Protein AF-A0A958IT38-F1 (afdb_monomer_lite)

Secondary structure (DSSP, 8-state):
-HHHHHHHHHHHTT--S---------SS--HHHHHHHHHT-TT---EEEEEEEETTSTTHHHHHHH--SS-EEEEEEPP-SSS--S-HHHHHHHHHHHHHHHTT--------------

Sequence (118 aa):
KIYYDLREKQRSGERKDVALVRLEQLHPFPETQLKLVIERYPKAKEYFWVQEEPENMGPWGYLRRKFKLVRTRLIARAESSSPATGISLHHQQEQQAIVDHAFGEELQHHKVVDITES

Radius of gyration: 16.07 Å; chains: 1; bounding box: 37×44×42 Å

Structure (mmCIF, N/CA/C/O backbone):
data_AF-A0A958IT38-F1
#
_entry.id   AF-A0A958IT38-F1
#
loop_
_atom_site.group_PDB
_atom_site.id
_atom_site.type_symbol
_atom_site.label_atom_id
_atom_site.label_alt_id
_atom_site.label_comp_id
_atom_site.label_asym_id
_atom_site.label_entity_id
_atom_site.label_seq_id
_atom_site.pdbx_PDB_ins_code
_atom_site.Cartn_x
_atom_site.Cartn_y
_atom_site.Cartn_z
_atom_site.occupancy
_atom_site.B_iso_or_equiv
_atom_site.auth_seq_id
_atom_site.auth_comp_id
_atom_site.auth_asym_id
_atom_site.auth_atom_id
_atom_site.pdbx_PDB_model_num
ATOM 1 N N . LYS A 1 1 ? 3.687 7.056 -9.702 1.00 86.31 1 LYS A N 1
ATOM 2 C CA . LYS A 1 1 ? 2.418 7.601 -10.227 1.00 86.31 1 LYS A CA 1
ATOM 3 C C . LYS A 1 1 ? 1.242 7.078 -9.404 1.00 86.31 1 LYS A C 1
ATOM 5 O O . LYS A 1 1 ? 0.681 7.883 -8.679 1.00 86.31 1 LYS A O 1
ATOM 10 N N . ILE A 1 2 ? 1.038 5.759 -9.330 1.00 95.31 2 ILE A N 1
ATOM 11 C CA . ILE A 1 2 ? -0.034 5.083 -8.571 1.00 95.31 2 ILE A CA 1
ATOM 12 C C . ILE A 1 2 ? -0.345 5.624 -7.178 1.00 95.31 2 ILE A C 1
ATOM 14 O O . ILE A 1 2 ? -1.506 5.768 -6.827 1.00 95.31 2 ILE A O 1
ATOM 18 N N . TYR A 1 3 ? 0.667 5.981 -6.381 1.00 97.19 3 TYR A N 1
ATOM 19 C CA . TYR A 1 3 ? 0.436 6.568 -5.058 1.00 97.19 3 TYR A CA 1
ATOM 20 C C . TYR A 1 3 ? -0.464 7.813 -5.104 1.00 97.19 3 TYR A C 1
ATOM 22 O O . TYR A 1 3 ? -1.290 8.007 -4.218 1.00 97.19 3 TYR A O 1
ATOM 30 N N . TYR A 1 4 ? -0.288 8.669 -6.112 1.00 97.44 4 TYR A N 1
ATOM 31 C CA . TYR A 1 4 ? -1.076 9.890 -6.250 1.00 97.44 4 TYR A CA 1
ATOM 32 C C . TYR A 1 4 ? -2.507 9.578 -6.677 1.00 97.44 4 TYR A C 1
ATOM 34 O O . TYR A 1 4 ? -3.420 10.133 -6.078 1.00 97.44 4 TYR A O 1
ATOM 42 N N . ASP A 1 5 ? -2.695 8.632 -7.595 1.00 97.06 5 ASP A N 1
ATOM 43 C CA . ASP A 1 5 ? -4.019 8.175 -8.030 1.00 97.06 5 ASP A CA 1
ATOM 44 C C . ASP A 1 5 ? -4.794 7.552 -6.850 1.00 97.06 5 ASP A C 1
ATOM 46 O O . ASP A 1 5 ? -5.945 7.899 -6.590 1.00 97.06 5 ASP A O 1
ATOM 50 N N . LEU A 1 6 ? -4.128 6.716 -6.040 1.00 98.06 6 LEU A N 1
ATOM 51 C CA . LEU A 1 6 ? -4.702 6.164 -4.807 1.00 98.06 6 LEU A CA 1
ATOM 52 C C . LEU A 1 6 ? -5.045 7.260 -3.794 1.00 98.06 6 LEU A C 1
ATOM 54 O O . LEU A 1 6 ? -6.091 7.211 -3.151 1.00 98.06 6 LEU A O 1
ATOM 58 N N . ARG A 1 7 ? -4.172 8.259 -3.632 1.00 98.00 7 ARG A N 1
ATOM 59 C CA . ARG A 1 7 ? -4.402 9.380 -2.711 1.00 98.00 7 ARG A CA 1
ATOM 60 C C . ARG A 1 7 ? -5.566 10.254 -3.168 1.00 98.00 7 ARG A C 1
ATOM 62 O O . ARG A 1 7 ? -6.317 10.749 -2.330 1.00 98.00 7 ARG A O 1
ATOM 69 N N . GLU A 1 8 ? -5.714 10.457 -4.471 1.00 97.69 8 GLU A N 1
ATOM 70 C CA . GLU A 1 8 ? -6.845 11.175 -5.044 1.00 97.69 8 GLU A CA 1
ATOM 71 C C . GLU A 1 8 ? -8.151 10.430 -4.772 1.00 97.69 8 GLU A C 1
ATOM 73 O O . GLU A 1 8 ? -9.053 11.028 -4.186 1.00 97.69 8 GLU A O 1
ATOM 78 N N . LYS A 1 9 ? -8.203 9.125 -5.072 1.00 96.56 9 LYS A N 1
ATOM 79 C CA . LYS A 1 9 ? -9.356 8.258 -4.786 1.00 96.56 9 LYS A CA 1
ATOM 80 C C . LYS A 1 9 ? -9.707 8.230 -3.295 1.00 96.56 9 LYS A C 1
ATOM 82 O O . LYS A 1 9 ? -10.871 8.381 -2.929 1.00 96.56 9 LYS A O 1
ATOM 87 N N . GLN A 1 10 ? -8.703 8.113 -2.420 1.00 97.69 10 GLN A N 1
ATOM 88 C CA . GLN A 1 10 ? -8.889 8.174 -0.967 1.00 97.69 10 GLN A CA 1
ATOM 89 C C . GLN A 1 10 ? -9.562 9.484 -0.546 1.00 97.69 10 GLN A C 1
ATOM 91 O O . GLN A 1 10 ? -10.480 9.477 0.273 1.00 97.69 10 GLN A O 1
ATOM 96 N N . ARG A 1 11 ? -9.094 10.610 -1.101 1.00 97.50 11 ARG A N 1
ATOM 97 C CA . ARG A 1 11 ? -9.602 11.945 -0.779 1.00 97.50 11 ARG A CA 1
ATOM 98 C C . ARG A 1 11 ? -11.013 12.153 -1.320 1.00 97.50 11 ARG A C 1
ATOM 100 O O . ARG A 1 11 ? -11.847 12.664 -0.586 1.00 97.50 11 ARG A O 1
ATOM 107 N N . SER A 1 12 ? -11.276 11.780 -2.572 1.00 96.62 12 SER A N 1
ATOM 108 C CA . SER A 1 12 ? -12.590 11.964 -3.200 1.00 96.62 12 SER A CA 1
ATOM 109 C C . SER A 1 12 ? -13.666 11.080 -2.573 1.00 96.62 12 SER A C 1
ATOM 111 O O . SER A 1 12 ? -14.817 11.488 -2.508 1.00 96.62 12 SER A O 1
ATOM 113 N N . GLY A 1 13 ? -13.296 9.885 -2.104 1.00 95.00 13 GLY A N 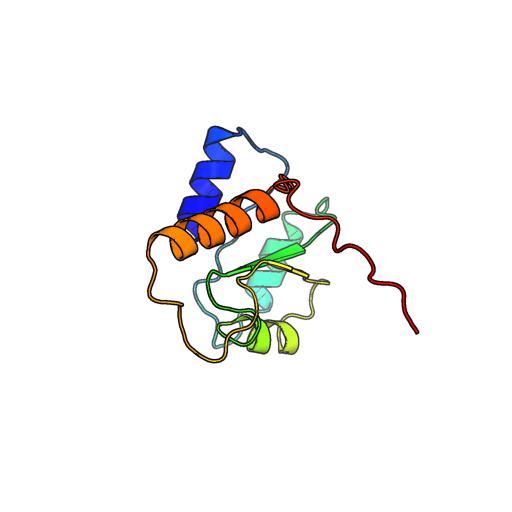1
ATOM 114 C CA . GLY A 1 13 ? -14.193 8.974 -1.391 1.00 95.00 13 GLY A CA 1
ATOM 115 C C . GLY A 1 13 ? -14.216 9.167 0.128 1.00 95.00 13 GLY A C 1
ATOM 116 O O . GLY A 1 13 ? -14.798 8.336 0.819 1.00 95.00 13 GLY A O 1
ATOM 117 N N . GLU A 1 14 ? -13.532 10.191 0.658 1.00 96.12 14 GLU A N 1
ATOM 118 C CA . GLU A 1 14 ? -13.392 10.467 2.099 1.00 96.12 14 GLU A CA 1
ATOM 119 C C . GLU A 1 14 ? -13.016 9.230 2.943 1.00 96.12 14 GLU A C 1
ATOM 121 O O . GLU A 1 14 ? -13.444 9.061 4.090 1.00 96.12 14 GLU A O 1
ATOM 126 N N . ARG A 1 15 ? -12.192 8.343 2.373 1.00 95.81 15 ARG A N 1
ATOM 127 C CA . ARG A 1 15 ? -11.863 7.036 2.953 1.00 95.81 15 ARG A CA 1
ATOM 128 C C . ARG A 1 15 ? -10.951 7.198 4.168 1.00 95.81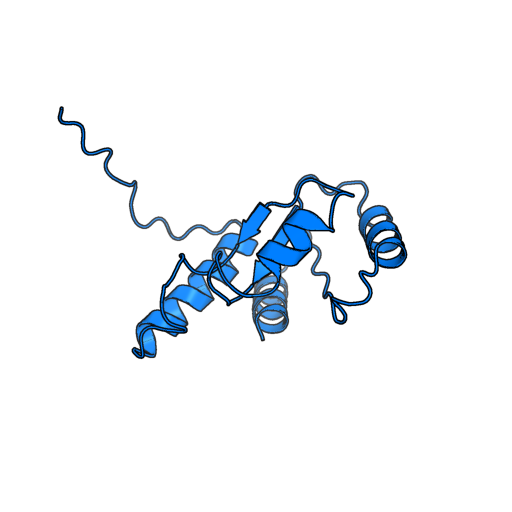 15 ARG A C 1
ATOM 130 O O . ARG A 1 15 ? -9.833 7.703 4.063 1.00 95.81 15 ARG A O 1
ATOM 137 N N . LYS A 1 16 ? -11.422 6.732 5.329 1.00 95.00 16 LYS A N 1
ATOM 138 C CA . LYS A 1 16 ? -10.702 6.774 6.624 1.00 95.00 16 LYS A CA 1
ATOM 139 C C . LYS A 1 16 ? -10.198 5.403 7.083 1.00 95.00 16 LYS A C 1
ATOM 141 O O . LYS A 1 16 ? -9.511 5.304 8.095 1.00 95.00 16 LYS A O 1
ATOM 146 N N . ASP A 1 17 ? -10.565 4.358 6.356 1.00 94.81 17 ASP A N 1
ATOM 147 C CA . ASP A 1 17 ? -10.302 2.947 6.639 1.00 94.81 17 ASP A CA 1
ATOM 148 C C . ASP A 1 17 ? -9.028 2.415 5.961 1.00 94.81 17 ASP A C 1
ATOM 150 O O . ASP A 1 17 ? -8.537 1.349 6.324 1.00 94.81 17 ASP A O 1
ATOM 154 N N . VAL A 1 18 ? -8.461 3.176 5.022 1.00 96.12 18 VAL A N 1
ATOM 155 C CA . VAL A 1 18 ? -7.244 2.824 4.279 1.00 96.12 18 VAL A CA 1
ATOM 156 C C . VAL A 1 18 ? -6.105 3.756 4.680 1.00 96.12 18 VAL A C 1
ATOM 158 O O . VAL A 1 18 ? -6.280 4.972 4.721 1.00 96.12 18 VAL A O 1
ATOM 161 N N . ALA A 1 19 ? -4.918 3.205 4.938 1.00 97.25 19 ALA A N 1
ATOM 162 C CA . ALA A 1 19 ? -3.686 3.969 5.120 1.00 97.25 19 ALA A CA 1
ATOM 163 C C . ALA A 1 19 ? -2.764 3.771 3.909 1.00 97.25 19 ALA A C 1
ATOM 165 O O . ALA A 1 19 ? -2.456 2.639 3.543 1.00 97.25 19 ALA A O 1
ATOM 166 N N . LEU A 1 20 ? -2.299 4.868 3.302 1.00 97.62 20 LEU A N 1
ATOM 167 C CA . LEU A 1 20 ? -1.381 4.827 2.162 1.00 97.62 20 LEU A CA 1
ATOM 168 C C . LEU A 1 20 ? 0.059 5.056 2.628 1.00 97.62 20 LEU A C 1
ATOM 170 O O . LEU A 1 20 ? 0.391 6.117 3.157 1.00 97.62 20 LEU A O 1
ATOM 174 N N . VAL A 1 21 ? 0.924 4.072 2.383 1.00 96.94 21 VAL A N 1
ATOM 175 C CA . VAL A 1 21 ? 2.357 4.120 2.702 1.00 96.94 21 VAL A CA 1
ATOM 176 C C . VAL A 1 21 ? 3.148 4.018 1.406 1.00 96.94 21 VAL A C 1
ATOM 178 O O . VAL A 1 21 ? 2.883 3.146 0.582 1.00 96.94 21 VAL A O 1
ATOM 181 N N . ARG A 1 22 ? 4.137 4.898 1.234 1.00 97.00 22 ARG A N 1
ATOM 182 C CA . ARG A 1 22 ? 5.043 4.878 0.083 1.00 97.00 22 ARG A CA 1
ATOM 183 C C . ARG A 1 22 ? 6.406 4.340 0.499 1.00 97.00 22 ARG A C 1
ATOM 185 O O . ARG A 1 22 ? 6.928 4.719 1.547 1.00 97.00 22 ARG A O 1
ATOM 192 N N . LEU A 1 23 ? 6.964 3.455 -0.319 1.00 95.38 23 LEU A N 1
ATOM 193 C CA . LEU A 1 23 ? 8.289 2.883 -0.118 1.00 95.38 23 LEU A CA 1
ATOM 194 C C . LEU A 1 23 ? 9.254 3.487 -1.142 1.00 95.38 23 LEU A C 1
ATOM 196 O O . LEU A 1 23 ? 9.375 2.981 -2.252 1.00 95.38 23 LEU A O 1
ATOM 200 N N . GLU A 1 24 ? 9.925 4.578 -0.765 1.00 94.06 24 GLU A N 1
ATOM 201 C CA . GLU A 1 24 ? 10.823 5.319 -1.673 1.00 94.06 24 GLU A CA 1
ATOM 202 C C . GLU A 1 24 ? 12.095 4.549 -2.028 1.00 94.06 24 GLU A C 1
ATOM 204 O O . GLU A 1 24 ? 12.686 4.764 -3.082 1.00 94.06 24 GLU A O 1
ATOM 209 N N . GLN A 1 25 ? 12.538 3.670 -1.130 1.00 93.81 25 GLN A N 1
ATOM 210 C CA . GLN A 1 25 ? 13.790 2.944 -1.263 1.00 93.81 25 GLN A CA 1
ATOM 211 C C . GLN A 1 25 ? 13.542 1.449 -1.089 1.00 93.81 25 GLN A C 1
ATOM 213 O O . GLN A 1 25 ? 13.152 0.988 -0.018 1.00 93.81 25 GLN A O 1
ATOM 218 N N . LEU A 1 26 ? 13.811 0.683 -2.145 1.00 92.12 26 LEU A N 1
ATOM 219 C CA . LEU A 1 26 ? 13.722 -0.778 -2.113 1.00 92.12 26 LEU A CA 1
ATOM 220 C C . LEU A 1 26 ? 15.029 -1.426 -1.654 1.00 92.12 26 LEU A C 1
ATOM 222 O O . LEU A 1 26 ? 14.997 -2.486 -1.030 1.00 92.12 26 LEU A O 1
ATOM 226 N N . HIS A 1 27 ? 16.171 -0.802 -1.954 1.00 92.25 27 HIS A N 1
ATOM 227 C CA . HIS A 1 27 ? 17.483 -1.330 -1.607 1.00 92.25 27 HIS A CA 1
ATOM 228 C C . HIS A 1 27 ? 18.412 -0.244 -1.032 1.00 92.25 27 HIS A C 1
ATOM 230 O O . HIS A 1 27 ? 18.505 0.822 -1.639 1.00 92.25 27 HIS A O 1
ATOM 236 N N . PRO A 1 28 ? 19.116 -0.505 0.091 1.00 94.88 28 PRO A N 1
ATOM 237 C CA . PRO A 1 28 ? 18.948 -1.650 1.000 1.00 94.88 28 PRO A CA 1
ATOM 238 C C . PRO A 1 28 ? 17.517 -1.750 1.554 1.00 94.88 28 PRO A C 1
ATOM 240 O O . PRO A 1 28 ? 16.839 -0.731 1.688 1.00 94.88 28 PRO A O 1
ATOM 243 N N . PHE A 1 29 ? 17.049 -2.980 1.818 1.00 96.31 29 PHE A N 1
ATOM 244 C CA . PHE A 1 29 ? 15.663 -3.227 2.235 1.00 96.31 29 PHE A CA 1
ATOM 245 C C . PHE A 1 29 ? 15.401 -2.601 3.617 1.00 96.31 29 PHE A C 1
ATOM 247 O O . PHE A 1 29 ? 16.069 -2.991 4.578 1.00 96.31 29 PHE A O 1
ATOM 254 N N . PRO A 1 30 ? 14.459 -1.649 3.748 1.00 96.31 30 PRO A N 1
ATOM 255 C CA . PRO A 1 30 ? 14.297 -0.857 4.967 1.00 96.31 30 PRO A CA 1
ATOM 256 C C . PRO A 1 30 ? 13.358 -1.543 5.973 1.00 96.31 30 PRO A C 1
ATOM 258 O O . PRO A 1 30 ? 12.279 -1.046 6.298 1.00 96.31 30 PRO A O 1
ATOM 261 N N . GLU A 1 31 ? 13.754 -2.722 6.454 1.00 95.88 31 GLU A N 1
ATOM 262 C CA . GLU A 1 31 ? 12.925 -3.558 7.333 1.00 95.88 31 GLU A CA 1
ATOM 263 C C . GLU A 1 31 ? 12.553 -2.852 8.646 1.00 95.88 31 GLU A C 1
ATOM 265 O O . GLU A 1 31 ? 11.386 -2.853 9.042 1.00 95.88 31 GLU A O 1
ATOM 270 N N . THR A 1 32 ? 13.515 -2.182 9.288 1.00 96.38 32 THR A N 1
ATOM 271 C CA . THR A 1 32 ? 13.294 -1.451 10.546 1.00 96.38 32 THR A CA 1
ATOM 272 C C . THR A 1 32 ? 12.262 -0.336 10.379 1.00 96.38 32 THR A C 1
ATOM 274 O O . THR A 1 32 ? 11.363 -0.187 11.203 1.00 96.38 32 THR A O 1
ATOM 277 N N . GLN A 1 33 ? 12.351 0.437 9.295 1.00 96.62 33 GLN A N 1
ATOM 278 C CA . GLN A 1 33 ? 11.419 1.523 9.008 1.00 96.62 33 GLN A CA 1
ATOM 279 C C . GLN A 1 33 ? 10.018 0.980 8.712 1.00 96.62 33 GLN A C 1
ATOM 281 O O . GLN A 1 33 ? 9.038 1.517 9.224 1.00 96.62 33 GLN A O 1
ATOM 286 N N . LEU A 1 34 ? 9.913 -0.104 7.934 1.00 96.50 34 LEU A N 1
ATOM 287 C CA . LEU A 1 34 ? 8.631 -0.751 7.647 1.00 96.50 34 LEU A CA 1
ATOM 288 C C . LEU A 1 34 ? 7.967 -1.283 8.919 1.00 96.50 34 LEU A C 1
ATOM 290 O O . LEU A 1 34 ? 6.763 -1.097 9.090 1.00 96.50 34 LEU A O 1
ATOM 294 N N . LYS A 1 35 ? 8.739 -1.874 9.838 1.00 97.25 35 LYS A N 1
ATOM 295 C CA . LYS A 1 35 ? 8.228 -2.327 11.138 1.00 97.25 35 LYS A CA 1
ATOM 296 C C . LYS A 1 35 ? 7.596 -1.178 11.927 1.00 97.25 35 LYS A C 1
ATOM 298 O O . LYS A 1 35 ? 6.445 -1.289 12.338 1.00 97.25 35 LYS A O 1
ATOM 303 N N . LEU A 1 36 ? 8.301 -0.052 12.047 1.00 97.81 36 LEU A N 1
ATOM 304 C CA . LEU A 1 36 ? 7.793 1.138 12.741 1.00 97.81 36 LEU A CA 1
ATOM 305 C C . LEU A 1 36 ? 6.532 1.715 12.086 1.00 97.81 36 LEU A C 1
ATOM 307 O O . LEU A 1 36 ? 5.679 2.269 12.774 1.00 97.81 36 LEU A O 1
ATOM 311 N N . VAL A 1 37 ? 6.402 1.619 10.760 1.00 97.00 37 VAL A N 1
ATOM 312 C CA . VAL A 1 37 ? 5.182 2.046 10.060 1.00 97.00 37 VAL A CA 1
ATOM 313 C C . VAL A 1 37 ? 4.015 1.115 10.380 1.00 97.00 37 VAL A C 1
ATOM 315 O O . VAL A 1 37 ? 2.933 1.600 10.695 1.00 97.00 37 VAL A O 1
ATOM 318 N N . ILE A 1 38 ? 4.222 -0.203 10.335 1.00 96.75 38 ILE A N 1
ATOM 319 C CA . ILE A 1 38 ? 3.180 -1.201 10.624 1.00 96.75 38 ILE A CA 1
ATOM 320 C C . ILE A 1 38 ? 2.646 -1.039 12.050 1.00 96.75 38 ILE A C 1
ATOM 322 O O . ILE A 1 38 ? 1.434 -1.062 12.256 1.00 96.75 38 ILE A O 1
ATOM 326 N N . GLU A 1 39 ? 3.532 -0.802 13.020 1.00 97.19 39 GLU A N 1
ATOM 327 C CA . GLU A 1 39 ? 3.175 -0.606 14.432 1.00 97.19 39 GLU A CA 1
ATOM 328 C C . GLU A 1 39 ? 2.255 0.608 14.667 1.00 97.19 39 GLU A C 1
ATOM 330 O O . GLU A 1 39 ? 1.511 0.631 15.647 1.00 97.19 39 GLU A O 1
ATOM 335 N N . ARG A 1 40 ? 2.217 1.588 13.750 1.00 97.69 40 ARG A N 1
ATOM 336 C CA . ARG A 1 40 ? 1.272 2.722 13.818 1.00 97.69 40 ARG A CA 1
ATOM 337 C C . ARG A 1 40 ? -0.170 2.331 13.491 1.00 97.69 40 ARG A C 1
ATOM 339 O O . ARG A 1 40 ? -1.082 3.099 13.792 1.00 97.69 40 ARG A O 1
ATOM 346 N N . TYR A 1 41 ? -0.389 1.160 12.894 1.00 96.88 41 TYR A N 1
ATOM 347 C CA . TYR A 1 41 ? -1.702 0.689 12.450 1.00 96.88 41 TYR A CA 1
ATOM 348 C C . TYR A 1 41 ? -2.076 -0.655 13.097 1.00 96.88 41 TYR A C 1
ATOM 350 O O . TYR A 1 41 ? -2.325 -1.632 12.391 1.00 96.88 41 TYR A O 1
ATOM 358 N N . PRO A 1 42 ? -2.197 -0.731 14.437 1.00 95.81 42 PRO A N 1
ATOM 359 C CA . PRO A 1 42 ? -2.440 -1.993 15.148 1.00 95.81 42 PRO A CA 1
ATOM 360 C C . PRO A 1 42 ? -3.810 -2.625 14.850 1.00 95.81 42 PRO A C 1
ATOM 362 O O . PRO A 1 42 ? -4.044 -3.783 15.179 1.00 95.81 42 PRO A O 1
ATOM 365 N N . LYS A 1 43 ? -4.735 -1.864 14.248 1.00 96.75 43 LYS A N 1
ATOM 366 C CA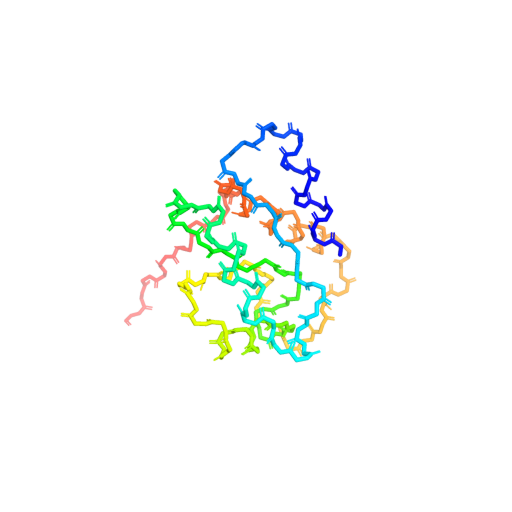 . LYS A 1 43 ? -6.072 -2.329 13.842 1.00 96.75 43 LYS A CA 1
ATOM 367 C C . LYS A 1 43 ? -6.144 -2.757 12.370 1.00 96.75 43 LYS A C 1
ATOM 369 O O . LYS A 1 43 ? -7.221 -3.147 11.920 1.00 96.75 43 LYS A O 1
ATOM 374 N N . ALA A 1 44 ? -5.048 -2.650 11.614 1.00 96.62 44 ALA A N 1
ATOM 375 C CA . ALA A 1 44 ? -5.021 -3.078 10.221 1.00 96.62 44 ALA A CA 1
ATOM 376 C C . ALA A 1 44 ? -5.207 -4.600 10.138 1.00 96.62 44 ALA A C 1
ATOM 378 O O . ALA A 1 44 ? -4.498 -5.361 10.791 1.00 96.62 44 ALA A O 1
ATOM 379 N N . LYS A 1 45 ? -6.186 -5.037 9.341 1.00 95.19 45 LYS A N 1
ATOM 380 C CA . LYS A 1 45 ? -6.494 -6.462 9.136 1.00 95.19 45 LYS A CA 1
ATOM 381 C C . LYS A 1 45 ? -5.819 -7.031 7.893 1.00 95.19 45 LYS A C 1
ATOM 383 O O . LYS A 1 45 ? -5.599 -8.233 7.796 1.00 95.19 45 LYS A O 1
ATOM 388 N N . GLU A 1 46 ? -5.531 -6.164 6.932 1.00 95.94 46 GLU A N 1
ATOM 389 C CA . GLU A 1 46 ? -5.153 -6.531 5.579 1.00 95.94 46 GLU A CA 1
ATOM 390 C C . GLU A 1 46 ? -4.042 -5.602 5.090 1.00 95.94 46 GLU A C 1
ATOM 392 O O . GLU A 1 46 ? -4.094 -4.391 5.303 1.00 95.94 46 GLU A O 1
ATOM 397 N N . TYR A 1 47 ? -3.032 -6.178 4.437 1.00 97.19 47 TYR A N 1
ATOM 398 C CA . TYR A 1 47 ? -1.905 -5.443 3.870 1.00 97.19 47 TYR A CA 1
ATOM 399 C C . TYR A 1 47 ? -1.802 -5.755 2.383 1.00 97.19 47 TYR A C 1
ATOM 401 O O . TYR A 1 47 ? -1.767 -6.924 1.982 1.00 97.19 47 TYR A O 1
ATOM 409 N N . PHE A 1 48 ? -1.720 -4.707 1.574 1.00 97.50 48 PHE A N 1
ATOM 410 C CA . PHE A 1 48 ? -1.605 -4.811 0.128 1.00 97.50 48 PHE A CA 1
ATOM 411 C C . PHE A 1 48 ? -0.359 -4.075 -0.358 1.00 97.50 48 PHE A C 1
ATOM 413 O O . PHE A 1 48 ? -0.047 -2.981 0.111 1.00 97.50 48 PHE A O 1
ATOM 420 N N . TRP A 1 49 ? 0.347 -4.687 -1.302 1.00 97.75 49 TRP A N 1
ATOM 421 C CA . TRP A 1 49 ? 1.303 -4.010 -2.161 1.00 97.75 49 TRP A CA 1
ATOM 422 C C . TRP A 1 49 ? 0.587 -3.658 -3.459 1.00 97.75 49 TRP A C 1
ATOM 424 O O . TRP A 1 49 ? -0.008 -4.537 -4.081 1.00 97.75 49 TRP A O 1
ATOM 434 N N . VAL A 1 50 ? 0.639 -2.389 -3.853 1.00 97.94 50 VAL A N 1
ATOM 435 C CA . VAL A 1 50 ? -0.030 -1.893 -5.058 1.00 97.94 50 VAL A CA 1
ATOM 436 C C . VAL A 1 50 ? 1.021 -1.358 -6.022 1.00 97.94 50 VAL A C 1
ATOM 438 O O . VAL A 1 50 ? 1.840 -0.523 -5.632 1.00 97.94 50 VAL A O 1
ATOM 441 N N . GLN A 1 51 ? 1.006 -1.831 -7.266 1.00 96.44 51 GLN A N 1
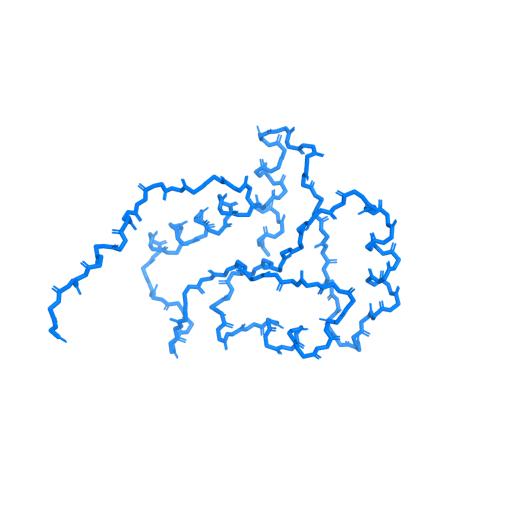ATOM 442 C CA . GLN A 1 51 ? 1.928 -1.398 -8.319 1.00 96.44 51 GLN A CA 1
ATOM 443 C C . GLN A 1 51 ? 1.221 -1.313 -9.677 1.00 96.44 51 GLN A C 1
ATOM 445 O O . GLN A 1 51 ? 0.205 -1.966 -9.891 1.00 96.44 51 GLN A O 1
ATOM 450 N N . GLU A 1 52 ? 1.748 -0.504 -10.596 1.00 94.69 52 GLU A N 1
ATOM 451 C CA . GLU A 1 52 ? 1.205 -0.423 -11.964 1.00 94.69 52 GLU A CA 1
ATOM 452 C C . GLU A 1 52 ? 1.836 -1.486 -12.865 1.00 94.69 52 GLU A C 1
ATOM 454 O O . GLU A 1 52 ? 1.275 -1.883 -13.882 1.00 94.69 52 GLU A O 1
ATOM 459 N N . GLU A 1 53 ? 3.034 -1.941 -12.530 1.00 93.81 53 GLU A N 1
ATOM 460 C CA . GLU A 1 53 ? 3.732 -2.982 -13.258 1.00 93.81 53 GLU A CA 1
ATOM 461 C C . GLU A 1 53 ? 2.962 -4.312 -13.168 1.00 93.81 53 GLU A C 1
ATOM 463 O O . GLU A 1 53 ? 2.376 -4.600 -12.119 1.00 93.81 53 GLU A O 1
ATOM 468 N N . PRO A 1 54 ? 2.985 -5.146 -14.225 1.00 94.00 54 PRO A N 1
ATOM 469 C CA . PRO A 1 54 ? 2.494 -6.523 -14.169 1.00 94.00 54 PRO A CA 1
ATOM 470 C C . PRO A 1 54 ? 3.006 -7.297 -12.948 1.00 94.00 54 PRO A C 1
ATOM 472 O O . PRO A 1 54 ? 4.105 -7.023 -12.467 1.00 94.00 54 PRO A O 1
ATOM 475 N N . GLU A 1 55 ? 2.251 -8.287 -12.463 1.00 94.06 55 GLU A N 1
ATOM 476 C CA . GLU A 1 55 ? 2.638 -9.112 -11.301 1.00 94.06 55 GLU A CA 1
ATOM 477 C C . GLU A 1 55 ? 4.053 -9.710 -11.419 1.00 94.06 55 GLU A C 1
ATOM 479 O O . GLU A 1 55 ? 4.827 -9.718 -10.457 1.00 94.06 55 GLU A O 1
ATOM 484 N N . ASN A 1 56 ? 4.413 -10.184 -12.611 1.00 93.81 56 ASN A N 1
ATOM 485 C CA . ASN A 1 56 ? 5.722 -10.763 -12.907 1.00 93.81 56 ASN A CA 1
ATOM 486 C C . ASN A 1 56 ? 6.839 -9.711 -13.077 1.00 93.81 56 ASN A C 1
ATOM 488 O O . ASN A 1 56 ? 7.990 -10.066 -13.340 1.00 93.81 56 ASN A O 1
ATOM 492 N N . MET A 1 57 ? 6.523 -8.426 -12.918 1.00 93.88 57 MET A N 1
ATOM 493 C CA . MET A 1 57 ? 7.426 -7.289 -13.058 1.00 93.88 57 MET A CA 1
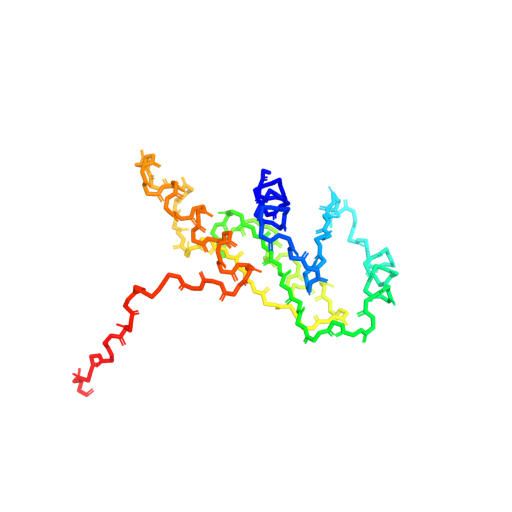ATOM 494 C C . MET A 1 57 ? 7.448 -6.421 -11.791 1.00 93.88 57 MET A C 1
ATOM 496 O O . MET A 1 57 ? 6.741 -6.645 -10.805 1.00 93.88 57 MET A O 1
ATOM 500 N N . GLY A 1 58 ? 8.306 -5.401 -11.815 1.00 94.25 58 GLY A N 1
ATOM 501 C CA . GLY A 1 58 ? 8.380 -4.413 -10.751 1.00 94.25 58 GLY A CA 1
ATOM 502 C C . GLY A 1 58 ? 8.873 -4.976 -9.408 1.00 94.25 58 GLY A C 1
ATOM 503 O O . GLY A 1 58 ? 9.564 -6.001 -9.349 1.00 94.25 58 GLY A O 1
ATOM 504 N N . PRO A 1 59 ? 8.566 -4.282 -8.300 1.00 95.94 59 PRO A N 1
ATOM 505 C CA . PRO A 1 59 ? 9.112 -4.612 -6.985 1.00 95.94 59 PRO A CA 1
ATOM 506 C C . PRO A 1 59 ? 8.527 -5.870 -6.339 1.00 95.94 59 PRO A C 1
ATOM 508 O O . PRO A 1 59 ? 9.145 -6.402 -5.412 1.00 95.94 59 PRO A O 1
ATOM 511 N N . TRP A 1 60 ? 7.362 -6.352 -6.790 1.00 96.12 60 TRP A N 1
ATOM 512 C CA . TRP A 1 60 ? 6.634 -7.432 -6.122 1.00 96.12 60 TRP A CA 1
ATOM 513 C C . TRP A 1 60 ? 7.492 -8.670 -5.864 1.00 96.12 60 TRP A C 1
ATOM 515 O O . TRP A 1 60 ? 7.568 -9.144 -4.730 1.00 96.12 60 TRP A O 1
ATOM 525 N N . GLY A 1 61 ? 8.224 -9.154 -6.870 1.00 95.81 61 GLY A N 1
ATOM 526 C CA . GLY A 1 61 ? 9.086 -10.328 -6.713 1.00 95.81 61 GLY A CA 1
ATOM 527 C C . GLY A 1 61 ? 10.176 -10.146 -5.647 1.00 95.81 61 GLY A C 1
ATOM 528 O O . GLY A 1 61 ? 10.487 -11.080 -4.904 1.00 95.81 61 GLY A O 1
ATOM 529 N N . TYR A 1 62 ? 10.744 -8.941 -5.532 1.00 95.94 62 TYR A N 1
ATOM 530 C CA . TYR A 1 62 ? 11.724 -8.601 -4.498 1.00 95.94 62 TYR A CA 1
ATOM 531 C C . TYR A 1 62 ? 11.076 -8.528 -3.111 1.00 95.94 62 TYR A C 1
ATOM 533 O O . TYR A 1 62 ? 11.562 -9.155 -2.164 1.00 95.94 62 TYR A O 1
ATOM 541 N N . LEU A 1 63 ? 9.950 -7.821 -3.001 1.00 96.00 63 LEU A N 1
ATOM 542 C CA . LEU A 1 63 ? 9.220 -7.641 -1.748 1.00 96.00 63 LEU A CA 1
ATOM 543 C C . LEU A 1 63 ? 8.667 -8.956 -1.220 1.00 96.00 63 LEU A C 1
ATOM 545 O O . LEU A 1 63 ? 8.849 -9.252 -0.047 1.00 96.00 63 LEU A O 1
ATOM 549 N N . ARG A 1 64 ? 8.118 -9.818 -2.077 1.00 94.81 64 ARG A N 1
ATOM 550 C CA . ARG A 1 64 ? 7.643 -11.151 -1.684 1.00 94.81 64 ARG A CA 1
ATOM 551 C C . ARG A 1 64 ? 8.744 -11.987 -1.025 1.00 94.81 64 ARG A C 1
ATOM 553 O O . ARG A 1 64 ? 8.459 -12.816 -0.158 1.00 94.81 64 ARG A O 1
ATOM 560 N N . ARG A 1 65 ? 10.012 -11.782 -1.406 1.00 95.12 65 ARG A N 1
ATOM 561 C CA . ARG A 1 65 ? 11.170 -12.451 -0.789 1.00 95.12 65 ARG A CA 1
ATOM 562 C C . ARG A 1 65 ? 11.646 -11.777 0.497 1.00 95.12 65 ARG A C 1
ATOM 564 O O . ARG A 1 65 ? 12.036 -12.494 1.412 1.00 95.12 65 ARG A O 1
ATOM 571 N N . LYS A 1 66 ? 11.650 -10.444 0.564 1.00 95.38 66 LYS A N 1
ATOM 572 C CA . LYS A 1 66 ? 12.263 -9.681 1.668 1.00 95.38 66 LYS A CA 1
ATOM 573 C C . LYS A 1 66 ? 11.281 -9.234 2.750 1.00 95.38 66 LYS A C 1
ATOM 575 O O . LYS A 1 66 ? 11.623 -9.256 3.924 1.00 95.38 66 LYS A O 1
ATOM 580 N N . PHE A 1 67 ? 10.062 -8.865 2.381 1.00 95.44 67 PHE A N 1
ATOM 581 C CA . PHE A 1 67 ? 9.05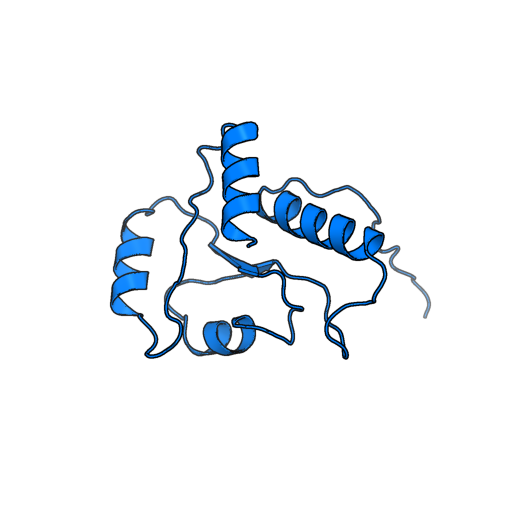2 -8.362 3.300 1.00 95.44 67 PHE A CA 1
ATOM 582 C C . PHE A 1 67 ? 8.285 -9.517 3.947 1.00 95.44 67 PHE A C 1
ATOM 584 O O . PHE A 1 67 ? 7.378 -10.096 3.352 1.00 95.44 67 PHE A O 1
ATOM 591 N N . LYS A 1 68 ? 8.699 -9.885 5.164 1.00 95.25 68 LYS A N 1
ATOM 592 C CA . LYS A 1 68 ? 8.125 -11.000 5.940 1.00 95.25 68 LYS A CA 1
ATOM 593 C C . LYS A 1 68 ? 7.397 -10.569 7.214 1.00 95.25 68 LYS A C 1
ATOM 595 O O . LYS A 1 68 ? 6.877 -11.422 7.922 1.00 95.25 68 LYS A O 1
ATOM 600 N N . LEU A 1 69 ? 7.344 -9.265 7.493 1.00 95.44 69 LEU A N 1
ATOM 601 C CA . LEU A 1 69 ? 6.751 -8.719 8.719 1.00 95.44 69 LEU A CA 1
ATOM 602 C C . LEU A 1 69 ? 5.237 -8.962 8.806 1.00 95.44 69 LEU A C 1
ATOM 604 O O . LEU A 1 69 ? 4.710 -9.141 9.898 1.00 95.44 69 LEU A O 1
ATOM 608 N N . VAL A 1 70 ? 4.545 -8.977 7.664 1.00 95.62 70 VAL A N 1
ATOM 609 C CA . VAL A 1 70 ? 3.099 -9.211 7.559 1.00 95.62 70 VAL A CA 1
ATOM 610 C C . VAL A 1 70 ? 2.782 -9.990 6.286 1.00 95.62 70 VAL A C 1
ATOM 612 O O . VAL A 1 70 ? 3.549 -9.969 5.321 1.00 95.62 70 VAL A O 1
ATOM 615 N N . ARG A 1 71 ? 1.629 -10.666 6.253 1.00 95.44 71 ARG A N 1
ATOM 616 C CA . ARG A 1 71 ? 1.120 -11.260 5.013 1.00 95.44 71 ARG A CA 1
ATOM 617 C C . ARG A 1 71 ? 0.634 -10.145 4.089 1.00 95.44 71 ARG A C 1
ATOM 619 O O . ARG A 1 71 ? -0.344 -9.471 4.399 1.00 95.44 71 ARG A O 1
ATOM 626 N N . THR A 1 72 ? 1.294 -9.988 2.949 1.00 95.38 72 THR A N 1
ATOM 627 C CA . THR A 1 72 ? 0.952 -8.983 1.935 1.00 95.38 72 THR A CA 1
ATOM 628 C C . THR A 1 72 ? 0.323 -9.646 0.716 1.00 95.38 72 THR A C 1
ATOM 630 O O . THR A 1 72 ? 0.826 -10.665 0.242 1.00 95.38 72 THR A O 1
ATOM 633 N N . ARG A 1 73 ? -0.771 -9.075 0.207 1.00 96.38 73 ARG A N 1
ATOM 634 C CA . ARG A 1 73 ? -1.366 -9.427 -1.094 1.00 96.38 73 ARG A CA 1
ATOM 635 C C . ARG A 1 73 ? -0.966 -8.402 -2.153 1.00 96.38 73 ARG A C 1
ATOM 637 O O . ARG A 1 73 ? -0.614 -7.278 -1.807 1.00 96.38 73 ARG A O 1
ATOM 644 N N . LEU A 1 74 ? -1.010 -8.791 -3.419 1.00 97.31 74 LEU A N 1
ATOM 645 C CA . LEU A 1 74 ? -0.665 -7.929 -4.544 1.00 97.31 74 LEU A CA 1
ATOM 646 C C . LEU A 1 74 ? -1.930 -7.367 -5.202 1.00 97.31 74 LEU A C 1
ATOM 648 O O . LEU A 1 74 ? -2.898 -8.098 -5.388 1.00 97.31 74 LEU A O 1
ATOM 652 N N . ILE A 1 75 ? -1.877 -6.097 -5.597 1.00 97.69 75 ILE A N 1
ATOM 653 C CA . ILE A 1 75 ? -2.764 -5.494 -6.594 1.00 97.69 75 ILE A CA 1
ATOM 654 C C . ILE A 1 75 ? -1.863 -4.918 -7.690 1.00 97.69 75 ILE A C 1
ATOM 656 O O . ILE A 1 75 ? -1.021 -4.057 -7.423 1.00 97.69 75 ILE A O 1
ATOM 660 N N . ALA A 1 76 ? -1.999 -5.441 -8.903 1.00 95.69 76 ALA A N 1
ATOM 661 C CA . ALA A 1 76 ? -1.138 -5.138 -10.040 1.00 95.69 76 ALA A CA 1
ATOM 662 C C . ALA A 1 76 ? -1.882 -5.368 -11.359 1.00 95.69 76 ALA A C 1
ATOM 664 O O . ALA A 1 76 ? -2.988 -5.911 -11.364 1.00 95.69 76 ALA A O 1
ATOM 665 N N . ARG A 1 77 ? -1.254 -5.001 -12.482 1.00 92.94 77 ARG A N 1
ATOM 666 C CA . ARG A 1 77 ? -1.709 -5.466 -13.800 1.00 92.94 77 ARG A CA 1
ATOM 667 C C . ARG A 1 77 ? -1.514 -6.981 -13.916 1.00 92.94 77 ARG A C 1
ATOM 669 O O . ARG A 1 77 ? -0.624 -7.549 -13.275 1.00 92.94 77 ARG A O 1
ATOM 676 N N . ALA A 1 78 ? -2.327 -7.614 -14.759 1.00 88.69 78 ALA A N 1
ATOM 677 C CA . ALA A 1 78 ? -2.147 -9.018 -15.111 1.00 88.69 78 ALA A CA 1
ATOM 678 C C . ALA A 1 78 ? -0.741 -9.263 -15.685 1.00 88.69 78 ALA A C 1
ATOM 680 O O . ALA A 1 78 ? -0.124 -8.354 -16.250 1.00 88.69 78 ALA A O 1
ATOM 681 N N . GLU A 1 79 ? -0.231 -10.485 -15.519 1.00 85.38 79 GLU A N 1
ATOM 682 C CA . GLU A 1 79 ? 1.069 -10.868 -16.068 1.00 85.38 79 GLU A CA 1
ATOM 683 C C . GLU A 1 79 ? 1.129 -10.606 -17.575 1.00 85.38 79 GLU A C 1
ATOM 685 O O . GLU A 1 79 ? 0.195 -10.892 -18.323 1.00 85.38 79 GLU A O 1
ATOM 690 N N . SER A 1 80 ? 2.260 -10.069 -18.025 1.00 77.69 80 SER A N 1
ATOM 691 C CA . SER A 1 80 ? 2.506 -9.810 -19.439 1.00 77.69 80 SER A CA 1
ATOM 692 C C . SER A 1 80 ? 3.952 -10.138 -19.785 1.00 77.69 80 SER A C 1
ATOM 694 O O . SER A 1 80 ? 4.863 -9.948 -18.974 1.00 77.69 80 SER A O 1
ATOM 696 N N . SER A 1 81 ? 4.177 -10.625 -21.005 1.00 69.31 81 SER A N 1
ATOM 697 C CA . SER A 1 81 ? 5.521 -10.854 -21.549 1.00 69.31 81 SER A CA 1
ATOM 698 C C . SER A 1 81 ? 6.161 -9.577 -22.106 1.00 69.31 81 SER A C 1
ATOM 700 O O . SER A 1 81 ? 7.379 -9.532 -22.259 1.00 69.31 81 SER A O 1
ATOM 702 N N . SER A 1 82 ? 5.374 -8.528 -22.378 1.00 63.72 82 SER A N 1
ATOM 703 C CA . SER A 1 82 ? 5.861 -7.216 -22.823 1.00 63.72 82 SER A CA 1
ATOM 704 C C . SER A 1 82 ? 5.349 -6.091 -21.917 1.00 63.72 82 SER A C 1
ATOM 706 O O . SER A 1 82 ? 4.193 -6.131 -21.484 1.00 63.72 82 SER A O 1
ATOM 708 N N . PRO A 1 83 ? 6.161 -5.058 -21.630 1.00 54.12 83 PRO A N 1
ATOM 709 C CA . PRO A 1 83 ? 5.688 -3.898 -20.894 1.00 54.12 83 PRO A CA 1
ATOM 710 C C . PRO A 1 83 ? 4.676 -3.162 -21.780 1.00 54.12 83 PRO A C 1
ATOM 712 O O . PRO A 1 83 ? 5.063 -2.529 -22.754 1.00 54.12 83 PRO A O 1
ATOM 715 N N . ALA A 1 84 ? 3.392 -3.271 -21.424 1.00 58.22 84 ALA A N 1
ATOM 716 C CA . ALA A 1 84 ? 2.258 -2.555 -22.006 1.00 58.22 84 ALA A CA 1
ATOM 717 C C . ALA A 1 84 ? 1.792 -2.958 -23.433 1.00 58.22 84 ALA A C 1
ATOM 719 O O . ALA A 1 84 ? 2.525 -2.871 -24.414 1.00 58.22 84 ALA A O 1
ATOM 720 N N . THR A 1 85 ? 0.511 -3.327 -23.578 1.00 56.22 85 THR A N 1
ATOM 721 C CA . THR A 1 85 ? -0.211 -3.294 -24.865 1.00 56.22 85 THR A CA 1
ATOM 722 C C . THR A 1 85 ? -0.365 -1.836 -25.293 1.00 56.22 85 THR A C 1
ATOM 724 O O . THR A 1 85 ? -1.039 -1.100 -24.589 1.00 56.22 85 THR A O 1
ATOM 727 N N . GLY A 1 86 ? 0.199 -1.404 -26.425 1.00 60.06 86 GLY A N 1
ATOM 728 C CA . GLY A 1 86 ? 0.264 0.010 -26.861 1.00 60.06 86 GLY A CA 1
ATOM 729 C C . GLY A 1 86 ? -1.064 0.761 -27.104 1.00 60.06 86 GLY A C 1
ATOM 730 O O . GLY A 1 86 ? -1.071 1.788 -27.778 1.00 60.06 86 GLY A O 1
ATOM 731 N N . ILE A 1 87 ? -2.192 0.273 -26.585 1.00 75.62 87 ILE A N 1
ATOM 732 C CA . ILE A 1 87 ? -3.517 0.884 -26.668 1.00 75.62 87 ILE A CA 1
ATOM 733 C C . ILE A 1 87 ? -3.757 1.719 -25.403 1.00 75.62 87 ILE A C 1
ATOM 735 O O . ILE A 1 87 ? -4.007 1.191 -24.322 1.00 75.62 87 ILE A O 1
ATOM 739 N N . SER A 1 88 ? -3.744 3.044 -25.558 1.00 77.38 88 SER A N 1
ATOM 740 C CA . SER A 1 88 ? -3.940 4.014 -24.466 1.00 77.38 88 SER A CA 1
ATOM 741 C C . SER A 1 88 ? -5.222 3.778 -23.646 1.00 77.38 88 SER A C 1
ATOM 743 O O . SER A 1 88 ? -5.205 3.892 -22.422 1.00 77.38 88 SER A O 1
ATOM 745 N N . LEU A 1 89 ? -6.322 3.381 -24.302 1.00 82.44 89 LEU A N 1
ATOM 746 C CA . LEU A 1 89 ? -7.595 3.094 -23.630 1.00 82.44 89 LEU A CA 1
ATOM 747 C C . LEU A 1 89 ? -7.483 1.915 -22.652 1.00 82.44 89 LEU A C 1
ATOM 749 O O . LEU A 1 89 ? -7.978 2.002 -21.531 1.00 82.44 89 LEU A O 1
ATOM 753 N N . HIS A 1 90 ? -6.792 0.844 -23.054 1.00 83.69 90 HIS A N 1
ATOM 754 C CA . HIS A 1 90 ? -6.589 -0.327 -22.203 1.00 83.69 90 HIS A CA 1
ATOM 755 C C . HIS A 1 90 ? -5.786 0.047 -20.955 1.00 83.69 90 HIS A C 1
ATOM 757 O O . HIS A 1 90 ? -6.159 -0.301 -19.841 1.00 83.69 90 HIS A O 1
ATOM 763 N N . HIS A 1 91 ? -4.748 0.873 -21.114 1.00 83.50 91 HIS A N 1
ATOM 764 C CA . HIS A 1 91 ? -3.970 1.361 -19.977 1.00 83.50 91 HIS A CA 1
ATOM 765 C C . HIS A 1 91 ? -4.766 2.177 -18.973 1.00 83.50 91 HIS A C 1
ATOM 767 O O . HIS A 1 91 ? -4.538 2.045 -17.771 1.00 83.50 91 HIS A O 1
ATOM 773 N N . GLN A 1 92 ? -5.669 3.035 -19.447 1.00 88.81 92 GLN A N 1
ATOM 774 C CA . GLN A 1 92 ? -6.533 3.810 -18.560 1.00 88.81 92 GLN A CA 1
ATOM 775 C C . GLN A 1 92 ? -7.480 2.894 -17.781 1.00 88.81 92 GLN A C 1
ATOM 777 O O . GLN A 1 92 ? -7.629 3.069 -16.574 1.00 88.81 92 GLN A O 1
ATOM 782 N N . GLN A 1 93 ? -8.059 1.889 -18.444 1.00 90.31 93 GLN A N 1
ATOM 783 C CA . GLN A 1 93 ? -8.934 0.903 -17.807 1.00 90.31 93 GLN A CA 1
ATOM 784 C C . GLN A 1 93 ? -8.189 0.063 -16.764 1.00 90.31 93 GLN A C 1
ATOM 786 O O . GLN A 1 93 ? -8.659 -0.065 -15.638 1.00 90.31 93 GLN A O 1
ATOM 791 N N . GLU A 1 94 ? -7.001 -0.448 -17.095 1.00 91.12 94 GLU A N 1
ATOM 792 C CA . GLU A 1 94 ? -6.149 -1.186 -16.156 1.00 91.12 94 GLU A CA 1
ATOM 793 C C . GLU A 1 94 ? -5.760 -0.334 -14.944 1.00 91.12 94 GLU A C 1
ATOM 795 O O . GLU A 1 94 ? -5.788 -0.808 -13.810 1.00 91.12 94 GLU A O 1
ATOM 800 N N . GLN A 1 95 ? -5.392 0.932 -15.176 1.00 93.44 95 GLN A N 1
ATOM 801 C CA . GLN A 1 95 ? -5.028 1.851 -14.099 1.00 93.44 95 GLN A CA 1
ATOM 802 C C . GLN A 1 95 ? -6.210 2.081 -13.156 1.00 93.44 95 GLN A C 1
ATOM 804 O O . GLN A 1 95 ? -6.051 1.994 -11.939 1.00 93.44 95 GLN A O 1
ATOM 809 N N . GLN A 1 96 ? -7.390 2.349 -13.716 1.00 94.00 96 GLN A N 1
ATOM 810 C CA . GLN A 1 96 ? -8.602 2.567 -12.937 1.00 94.00 96 GLN A CA 1
ATOM 811 C C . GLN A 1 96 ? -8.980 1.311 -12.142 1.00 94.00 96 GLN A C 1
ATOM 813 O O . GLN A 1 96 ? -9.257 1.410 -10.951 1.00 94.00 96 GLN A O 1
ATOM 818 N N . ALA A 1 97 ? -8.878 0.127 -12.753 1.00 93.31 97 ALA A N 1
ATOM 819 C CA . ALA A 1 97 ? -9.146 -1.145 -12.089 1.00 93.31 97 ALA A CA 1
ATOM 820 C C . ALA A 1 97 ? -8.216 -1.398 -10.887 1.00 93.31 97 ALA A C 1
ATOM 822 O O . ALA A 1 97 ? -8.681 -1.848 -9.842 1.00 93.31 97 ALA A O 1
ATOM 823 N N . ILE A 1 98 ? -6.920 -1.074 -10.994 1.00 95.81 98 ILE A N 1
ATOM 824 C CA . ILE A 1 98 ? -5.979 -1.164 -9.861 1.00 95.81 98 ILE A CA 1
ATOM 825 C C . ILE A 1 98 ? -6.412 -0.239 -8.723 1.00 95.81 98 ILE A C 1
ATOM 827 O O . ILE A 1 98 ? -6.415 -0.649 -7.560 1.00 95.81 98 ILE A O 1
ATOM 831 N N . VAL A 1 99 ? -6.753 1.010 -9.051 1.00 96.62 99 VAL A N 1
ATOM 832 C CA . VAL A 1 99 ? -7.167 2.003 -8.056 1.00 96.62 99 VAL A CA 1
ATOM 833 C C . VAL A 1 99 ? -8.452 1.556 -7.368 1.00 96.62 99 VAL A C 1
ATOM 835 O O . VAL A 1 99 ? -8.497 1.542 -6.143 1.00 96.62 99 VAL A O 1
ATOM 838 N N . ASP A 1 100 ? -9.464 1.130 -8.116 1.00 95.19 100 ASP A N 1
ATOM 839 C CA . ASP A 1 100 ? -10.750 0.722 -7.549 1.00 95.19 100 ASP A CA 1
ATOM 840 C C . ASP A 1 100 ? -10.621 -0.546 -6.685 1.00 95.19 100 ASP A C 1
ATOM 842 O O . ASP A 1 100 ? -11.115 -0.585 -5.553 1.00 95.19 100 ASP A O 1
ATOM 846 N N . HIS A 1 101 ? -9.840 -1.536 -7.136 1.00 95.06 101 HIS A N 1
ATOM 847 C CA . HIS A 1 101 ? -9.549 -2.740 -6.352 1.00 95.06 101 HIS A CA 1
ATOM 848 C C . HIS A 1 101 ? -8.836 -2.404 -5.030 1.00 95.06 101 HIS A C 1
ATOM 850 O O . HIS A 1 101 ? -9.188 -2.952 -3.985 1.00 95.06 101 HIS A O 1
ATOM 856 N N . ALA A 1 102 ? -7.903 -1.444 -5.017 1.00 96.12 102 ALA A N 1
ATOM 857 C CA . ALA A 1 102 ? -7.222 -1.024 -3.787 1.00 96.12 102 ALA A CA 1
ATOM 858 C C . ALA A 1 102 ? -8.165 -0.443 -2.715 1.00 96.12 102 ALA A C 1
ATOM 860 O O . ALA A 1 102 ? -7.799 -0.401 -1.539 1.00 96.12 102 ALA A O 1
ATOM 861 N N . PHE A 1 103 ? -9.376 -0.030 -3.100 1.00 95.06 103 PHE A N 1
ATOM 862 C CA . PHE A 1 103 ? -10.409 0.489 -2.204 1.00 95.06 103 PHE A CA 1
ATOM 863 C C . PHE A 1 103 ? -11.591 -0.473 -1.994 1.00 95.06 103 PHE A C 1
ATOM 865 O O . PHE A 1 103 ? -12.551 -0.105 -1.309 1.00 95.06 103 PHE A O 1
ATOM 872 N N . GLY A 1 104 ? -11.506 -1.704 -2.511 1.00 91.00 104 GLY A N 1
ATOM 873 C CA . GLY A 1 104 ? -12.563 -2.716 -2.407 1.00 91.00 104 GLY A CA 1
ATOM 874 C C . GLY A 1 104 ? -13.772 -2.437 -3.303 1.00 91.00 104 GLY A C 1
ATOM 875 O O . GLY A 1 104 ? -14.855 -2.960 -3.057 1.00 91.00 104 GLY A O 1
ATOM 876 N N . GLU A 1 105 ? -13.602 -1.594 -4.319 1.00 83.75 105 GLU A N 1
ATOM 877 C CA . GLU A 1 105 ? -14.633 -1.232 -5.285 1.00 83.75 105 GLU A CA 1
ATOM 878 C C . GLU A 1 105 ? -14.423 -2.072 -6.548 1.00 83.75 105 GLU A C 1
ATOM 880 O O . GLU A 1 105 ? -13.990 -1.578 -7.580 1.00 83.75 105 GLU A O 1
ATOM 885 N N . GLU A 1 106 ? -14.655 -3.384 -6.480 1.00 71.31 106 GLU A N 1
ATOM 886 C CA . GLU A 1 106 ? -14.579 -4.202 -7.694 1.00 71.31 106 GLU A CA 1
ATOM 887 C C . GLU A 1 106 ? -15.608 -3.711 -8.723 1.00 71.31 106 GLU A C 1
ATOM 889 O O . GLU A 1 106 ? -16.819 -3.707 -8.476 1.00 71.31 106 GLU A O 1
ATOM 894 N N . LEU A 1 107 ? -15.133 -3.350 -9.918 1.00 49.53 107 LEU A N 1
ATOM 895 C CA . LEU A 1 107 ? -15.981 -3.352 -11.100 1.00 49.53 107 LEU A CA 1
ATOM 896 C C . LEU A 1 107 ? -16.460 -4.793 -11.277 1.00 49.53 107 LEU A C 1
ATOM 898 O O . LEU A 1 107 ? -15.672 -5.668 -11.625 1.00 49.53 107 LEU A O 1
ATOM 902 N N . GLN A 1 108 ? -17.746 -5.046 -11.029 1.00 38.91 108 GLN A N 1
ATOM 903 C CA . GLN A 1 108 ? -18.387 -6.310 -11.377 1.00 38.91 108 GLN A CA 1
ATOM 904 C C . GLN A 1 108 ? -18.292 -6.511 -12.894 1.00 38.91 108 GLN A C 1
ATOM 906 O O . GLN A 1 108 ? -19.202 -6.137 -13.627 1.00 38.91 108 GLN A O 1
ATOM 911 N N . HIS A 1 109 ? -17.192 -7.065 -13.392 1.00 38.00 109 HIS A N 1
ATOM 912 C CA . HIS A 1 109 ? -17.073 -7.519 -14.767 1.00 38.00 109 HIS A CA 1
ATOM 913 C C . HIS A 1 109 ? -16.461 -8.914 -14.778 1.00 38.00 109 HIS A C 1
ATOM 915 O O . HIS A 1 109 ? -15.272 -9.110 -14.567 1.00 38.00 109 HIS A O 1
ATOM 921 N N . HIS A 1 110 ? -17.369 -9.852 -15.052 1.00 33.97 110 HIS A N 1
ATOM 922 C CA . HIS A 1 110 ? -17.198 -11.283 -15.234 1.00 33.97 110 HIS A CA 1
ATOM 923 C C . HIS A 1 110 ? -16.744 -12.065 -13.998 1.00 33.97 110 HIS A C 1
ATOM 925 O O . HIS A 1 110 ? -15.563 -12.273 -13.738 1.00 33.97 110 HIS A O 1
ATOM 931 N N . LYS A 1 111 ? -17.749 -12.691 -13.358 1.00 30.17 111 LYS A N 1
ATOM 932 C CA . LYS A 1 111 ? -17.666 -14.131 -13.091 1.00 30.17 111 LYS A CA 1
ATOM 933 C C . LYS A 1 111 ? -16.904 -14.752 -14.260 1.00 30.17 111 LYS A C 1
ATOM 935 O O . LYS A 1 111 ? -17.419 -14.757 -15.380 1.00 30.17 111 LYS A O 1
ATOM 940 N N . VAL A 1 112 ? -15.693 -15.237 -14.009 1.00 35.00 112 VAL A N 1
ATOM 941 C CA . VAL A 1 112 ? -15.155 -16.316 -14.823 1.00 35.00 112 VAL A CA 1
ATOM 942 C C . VAL A 1 112 ? -16.249 -17.370 -14.771 1.00 35.00 112 VAL A C 1
ATOM 944 O O . VAL A 1 112 ? -16.584 -17.884 -13.704 1.00 35.00 112 VAL A O 1
ATOM 947 N N . VAL A 1 113 ? -16.938 -17.544 -15.895 1.00 35.03 113 VAL A N 1
ATOM 948 C CA . VAL A 1 113 ? -17.747 -18.727 -16.116 1.00 35.03 113 VAL A CA 1
ATOM 949 C C . VAL A 1 113 ? -16.747 -19.853 -15.933 1.00 35.03 113 VAL A C 1
ATOM 951 O O . VAL A 1 113 ? -15.818 -19.971 -16.731 1.00 35.03 113 VAL A O 1
ATOM 954 N N . ASP A 1 114 ? -16.874 -20.595 -14.834 1.00 36.28 114 ASP A N 1
ATOM 955 C CA . ASP A 1 114 ? -16.329 -21.939 -14.760 1.00 36.28 114 ASP A CA 1
ATOM 956 C C . ASP A 1 114 ? -16.866 -22.651 -15.998 1.00 36.28 114 ASP A C 1
ATOM 958 O O . ASP A 1 114 ? -18.039 -23.027 -16.072 1.00 36.28 114 ASP A O 1
ATOM 962 N N . ILE A 1 115 ? -16.015 -22.743 -17.015 1.00 39.34 115 ILE A N 1
ATOM 963 C CA . ILE A 1 115 ? -16.218 -23.646 -18.130 1.00 39.34 115 ILE A CA 1
ATOM 964 C C . ILE A 1 115 ? -15.985 -25.013 -17.508 1.00 39.34 115 ILE A C 1
ATOM 966 O O . ILE A 1 115 ? -14.861 -25.481 -17.345 1.00 39.34 115 ILE A O 1
ATOM 970 N N . THR A 1 116 ? -17.077 -25.594 -17.033 1.00 47.16 116 THR A N 1
ATOM 971 C CA . THR A 1 116 ? -17.158 -27.038 -16.911 1.00 47.16 116 THR A CA 1
ATOM 972 C C . THR A 1 116 ? -17.064 -27.615 -18.318 1.00 47.16 116 THR A C 1
ATOM 974 O O . THR A 1 116 ? -17.689 -27.079 -19.229 1.00 47.16 116 THR A O 1
ATOM 977 N N . GLU A 1 117 ? -16.251 -28.671 -18.426 1.00 37.81 117 GLU A N 1
ATOM 978 C CA . GLU A 1 117 ? -16.113 -29.720 -19.459 1.00 37.81 117 GLU A CA 1
ATOM 979 C C . GLU A 1 117 ? -14.605 -29.923 -19.723 1.00 37.81 117 GLU A C 1
ATOM 981 O O . GLU A 1 117 ? -13.940 -29.056 -20.278 1.00 37.81 117 GLU A O 1
ATOM 986 N N . SER A 1 118 ? -13.947 -31.005 -19.290 1.00 39.88 118 SER A N 1
ATOM 987 C CA . SER A 1 118 ? -14.370 -32.399 -19.048 1.00 39.88 118 SER A CA 1
ATOM 988 C C . SER A 1 118 ? -13.492 -33.080 -17.993 1.00 39.88 118 SER A C 1
ATOM 990 O O . SER A 1 118 ? -12.338 -32.632 -17.808 1.00 39.88 118 SER A O 1
#

Foldseek 3Di:
DLLVLLVVVCVVVVPPLDDRDDDPDPPPNPQVVVVVVVVVCPPDPAAEDADAWACVDDCNVVCVVVVPPDDYYYQYAHDDPDGDDPDPVVSVVSSVQSSCVSVVNHPPDDDPPPPDDD

pLDDT: mean 86.69, std 18.55, range [30.17, 98.06]